Protein AF-A0A0F9QXQ8-F1 (afdb_monomer_lite)

Foldseek 3Di:
DDDDDDDPVLVVVLCVVLVQAAPPPGHHDPDWDKAFCAHPVGPTDPDSVRIHIHDPVVVVVVVVVVVVVVVVVVVVVVVVVVVVDDPDPPDDDDPDDPPQWDADPVGDIDGDD

pLDDT: mean 91.17, std 6.6, range [60.62, 97.94]

InterPro domains:
  IPR002711 HNH endonuclease [PF01844] (22-65)
  IPR003615 HNH nuclease [SM00507] (9-60)
  IPR003615 HNH nuclease [cd00085] (9-63)

Secondary structure (DSSP, 8-state):
----PPPHHHHHHHHHHTTTB-TTT-PBPSSEEEEESS-TTTT--SSGGGEEEEEHHHHHHHHHHHHHHHHHHHHHHHHHHHHHSPPPPPP-------TTEEE-TTS-EEE--

Sequence (113 aa):
MTRRYLTPKRKAELWQQQSGGCAHCRAPLVLAHADHKNPLWCTGTNDADNWQLLCIPCHGAKTKREAAARAKAKRLERRRWEALKKPKGRKMQSRGFDTRLRKRMDGRVEVRG

Organism: NCBI:txid412755

Structure (mmCIF, N/CA/C/O backbone):
data_AF-A0A0F9QXQ8-F1
#
_entry.id   AF-A0A0F9QXQ8-F1
#
loop_
_atom_site.group_PDB
_atom_site.id
_atom_site.type_symbol
_atom_site.label_atom_id
_atom_site.label_alt_id
_atom_site.label_comp_id
_atom_site.label_asym_id
_atom_site.label_entity_id
_atom_site.label_seq_id
_atom_site.pdbx_PDB_ins_code
_atom_site.Cartn_x
_atom_site.Cartn_y
_atom_site.Cartn_z
_atom_site.occupancy
_atom_site.B_iso_or_equiv
_atom_site.auth_seq_id
_atom_site.auth_comp_id
_atom_site.auth_asym_id
_atom_site.auth_atom_id
_atom_site.pdbx_PDB_model_num
ATOM 1 N N . MET A 1 1 ? 8.174 8.154 -0.087 1.00 60.62 1 MET A N 1
ATOM 2 C CA . MET A 1 1 ? 7.549 8.153 1.256 1.00 60.62 1 MET A CA 1
ATOM 3 C C . MET A 1 1 ? 7.668 6.781 1.904 1.00 60.62 1 MET A C 1
ATOM 5 O O . MET A 1 1 ? 7.352 5.790 1.256 1.00 60.62 1 MET A O 1
ATOM 9 N N . THR A 1 2 ? 8.077 6.720 3.172 1.00 79.12 2 THR A N 1
ATOM 10 C CA . THR A 1 2 ? 7.994 5.511 4.008 1.00 79.12 2 THR A CA 1
ATOM 11 C C . THR A 1 2 ? 6.583 5.355 4.594 1.00 79.12 2 THR A C 1
ATOM 13 O O . THR A 1 2 ? 5.884 6.344 4.836 1.00 79.12 2 THR A O 1
ATOM 16 N N . ARG A 1 3 ? 6.127 4.109 4.789 1.00 79.81 3 ARG A N 1
ATOM 17 C CA . ARG A 1 3 ? 4.844 3.823 5.454 1.00 79.81 3 ARG A CA 1
ATOM 18 C C . ARG A 1 3 ? 4.966 4.169 6.938 1.00 79.81 3 ARG A C 1
ATOM 20 O O . ARG A 1 3 ? 5.911 3.720 7.578 1.00 79.81 3 ARG A O 1
ATOM 27 N N . ARG A 1 4 ? 4.012 4.931 7.479 1.00 86.69 4 ARG A N 1
ATOM 28 C CA . ARG A 1 4 ? 3.903 5.186 8.924 1.00 86.69 4 ARG A CA 1
ATOM 29 C C . ARG A 1 4 ? 2.771 4.359 9.521 1.00 86.69 4 ARG A C 1
ATOM 31 O O . ARG A 1 4 ? 1.779 4.099 8.844 1.00 86.69 4 ARG A O 1
ATOM 38 N N . TYR A 1 5 ? 2.938 3.936 10.769 1.00 86.25 5 TYR A N 1
ATOM 39 C CA . TYR A 1 5 ? 1.876 3.289 11.534 1.00 86.25 5 TYR A CA 1
ATOM 40 C C . TYR A 1 5 ? 1.041 4.337 12.263 1.00 86.25 5 TYR A C 1
ATOM 42 O O . TYR A 1 5 ? 1.547 5.391 12.649 1.00 86.25 5 TYR A O 1
ATOM 50 N N . LEU A 1 6 ? -0.242 4.036 12.445 1.00 88.38 6 LEU A N 1
ATOM 51 C CA . LEU A 1 6 ? -1.130 4.876 13.231 1.00 88.38 6 LEU A CA 1
ATOM 52 C C . LEU A 1 6 ? -0.840 4.718 14.720 1.00 88.38 6 LEU A C 1
ATOM 54 O O . LEU A 1 6 ? -0.683 3.598 15.205 1.00 88.38 6 LEU A O 1
ATOM 58 N N . THR A 1 7 ? -0.845 5.829 15.453 1.00 91.38 7 THR A N 1
ATOM 59 C CA . THR A 1 7 ? -0.838 5.776 16.916 1.00 91.38 7 THR A CA 1
ATOM 60 C C . THR A 1 7 ? -2.179 5.233 17.430 1.00 91.38 7 THR A C 1
ATOM 62 O O . THR A 1 7 ? -3.212 5.428 16.777 1.00 91.38 7 THR A O 1
ATOM 65 N N . PRO A 1 8 ? -2.212 4.589 18.613 1.00 91.56 8 PRO A N 1
ATOM 66 C CA . PRO A 1 8 ? -3.461 4.117 19.214 1.00 91.56 8 PRO A CA 1
ATOM 67 C C . PRO A 1 8 ? -4.507 5.228 19.374 1.00 91.56 8 PRO A C 1
ATOM 69 O O . PRO A 1 8 ? -5.670 5.028 19.027 1.00 91.56 8 PRO A O 1
ATOM 72 N N . LYS A 1 9 ? -4.076 6.429 19.792 1.00 93.88 9 LYS A N 1
ATOM 73 C CA . LYS A 1 9 ? -4.934 7.619 19.906 1.00 93.88 9 LYS A CA 1
ATOM 74 C C . LYS A 1 9 ? -5.619 7.945 18.579 1.00 93.88 9 LYS A C 1
ATOM 76 O O . LYS A 1 9 ? -6.840 8.053 18.523 1.00 93.88 9 LYS A O 1
ATOM 81 N N . ARG A 1 10 ? -4.850 8.022 17.490 1.00 92.00 10 ARG A N 1
ATOM 82 C CA . ARG A 1 10 ? -5.405 8.350 16.173 1.00 92.00 10 ARG A CA 1
ATOM 83 C C . AR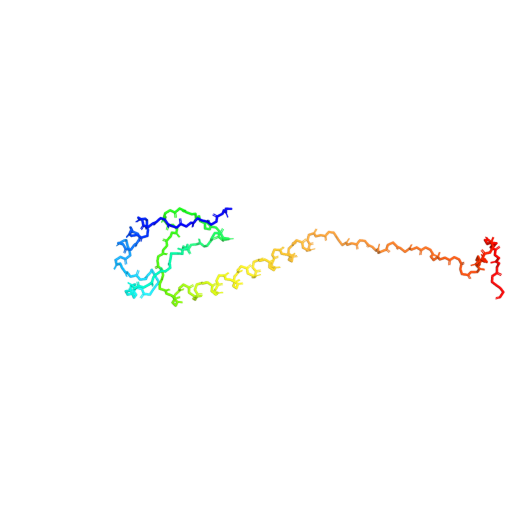G A 1 10 ? -6.336 7.254 15.649 1.00 92.00 10 ARG A C 1
ATOM 85 O O . ARG A 1 10 ? -7.319 7.550 14.976 1.00 92.00 10 ARG A O 1
ATOM 92 N N . LYS A 1 11 ? -6.056 5.989 15.977 1.00 93.00 11 LYS A N 1
ATOM 93 C CA . LYS A 1 11 ? -6.951 4.869 15.653 1.00 93.00 11 LYS A CA 1
ATOM 94 C C . LYS A 1 11 ? -8.300 5.005 16.369 1.00 93.00 11 LYS A C 1
ATOM 96 O O . LYS A 1 11 ? -9.325 4.766 15.739 1.00 93.00 11 LYS A O 1
ATOM 101 N N . ALA A 1 12 ? -8.303 5.424 17.635 1.00 93.31 12 ALA A N 1
ATOM 102 C CA . ALA A 1 12 ? -9.526 5.682 18.395 1.00 93.31 12 ALA A CA 1
ATOM 103 C C . ALA A 1 12 ? -10.316 6.886 17.846 1.00 93.31 12 ALA A C 1
ATOM 105 O O . ALA A 1 12 ? -11.533 6.804 17.706 1.00 93.31 12 ALA A O 1
ATOM 106 N N . GLU A 1 13 ? -9.636 7.967 17.452 1.00 94.94 13 GLU A N 1
ATOM 107 C CA . GLU A 1 13 ? -10.277 9.120 16.796 1.00 94.94 13 GLU A CA 1
ATOM 108 C C . GLU A 1 13 ? -10.969 8.713 15.486 1.00 94.94 13 GLU A C 1
ATOM 110 O O . GLU A 1 13 ? -12.132 9.044 15.275 1.00 94.94 13 GLU A O 1
ATOM 115 N N . LEU A 1 14 ? -10.296 7.938 14.625 1.00 95.44 14 LEU A N 1
ATOM 116 C CA . LEU A 1 14 ? -10.906 7.418 13.392 1.00 95.44 14 LEU A CA 1
ATOM 117 C C . LEU A 1 14 ? -12.097 6.502 13.673 1.00 95.44 14 LEU A C 1
ATOM 119 O O . LEU A 1 14 ? -13.063 6.497 12.914 1.00 95.44 14 LEU A O 1
ATOM 123 N N . TRP A 1 15 ? -12.039 5.725 14.754 1.00 95.44 15 TRP A N 1
ATOM 124 C CA . TRP A 1 15 ? -13.155 4.885 15.171 1.00 95.44 15 TRP A CA 1
ATOM 125 C C . TRP A 1 15 ? -14.390 5.725 15.494 1.00 95.44 15 TRP A C 1
ATOM 127 O O . TRP A 1 15 ? -15.475 5.422 15.002 1.00 95.44 15 TRP A O 1
ATOM 137 N N . GLN A 1 16 ? -14.220 6.807 16.259 1.00 94.94 16 GLN A N 1
ATOM 138 C CA . GLN A 1 16 ? -15.304 7.741 16.574 1.00 94.94 16 GLN A CA 1
ATOM 139 C C . GLN A 1 16 ? -15.814 8.457 15.319 1.00 94.94 16 GLN A C 1
ATOM 141 O O . GLN A 1 16 ? -17.021 8.500 15.094 1.00 94.94 16 GLN A O 1
ATOM 146 N N . GLN A 1 17 ? -14.911 8.934 14.454 1.00 94.75 17 GLN A N 1
ATOM 147 C CA . GLN A 1 17 ? -15.266 9.585 13.185 1.00 94.75 17 GLN A CA 1
ATOM 148 C C . GLN A 1 17 ? -16.069 8.672 12.249 1.00 94.75 17 GLN A C 1
ATOM 150 O O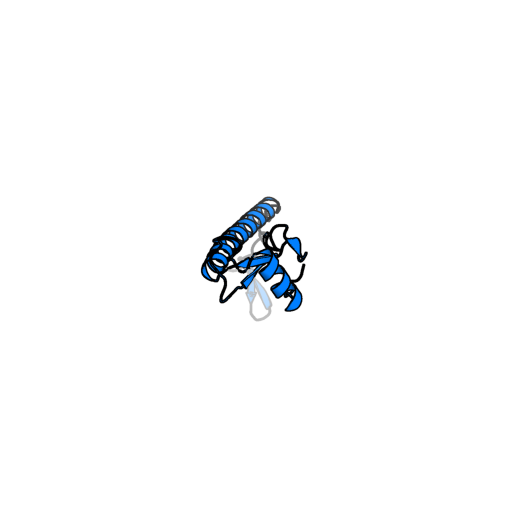 . GLN A 1 17 ? -16.891 9.147 11.472 1.00 94.75 17 GLN A O 1
ATOM 155 N N . GLN A 1 18 ? -15.840 7.359 12.312 1.00 96.25 18 GLN A N 1
ATOM 156 C CA . GLN A 1 18 ? -16.582 6.369 11.532 1.00 96.25 18 GLN A CA 1
ATOM 157 C C . GLN A 1 18 ? -17.773 5.761 12.284 1.00 96.25 18 GLN A C 1
ATOM 159 O O . GLN A 1 18 ? -18.366 4.800 11.790 1.00 96.25 18 GLN A O 1
ATOM 164 N N . SER A 1 19 ? -18.105 6.280 13.471 1.00 95.38 19 SER A N 1
ATOM 165 C CA . SER A 1 19 ? -19.168 5.757 14.341 1.00 95.38 19 SER A CA 1
ATOM 166 C C . SER A 1 19 ? -19.028 4.251 14.613 1.00 95.38 19 SER A C 1
ATOM 168 O O . SER A 1 19 ? -20.013 3.522 14.675 1.00 95.38 19 SER A O 1
ATOM 170 N N . GLY A 1 20 ? -17.788 3.759 14.705 1.00 94.19 20 GLY A N 1
ATOM 171 C CA . GLY A 1 20 ? -17.466 2.342 14.887 1.00 94.19 20 GLY A CA 1
ATOM 172 C C . GLY A 1 20 ? -17.752 1.434 13.687 1.00 94.19 20 GLY A C 1
ATOM 173 O O . GLY A 1 20 ? -17.621 0.218 13.805 1.00 94.19 20 GLY A O 1
ATOM 174 N N . GLY A 1 21 ? -18.117 1.988 12.529 1.00 96.75 21 GLY A N 1
ATOM 175 C CA . GLY A 1 21 ? -18.404 1.238 11.309 1.00 96.75 21 GLY A CA 1
ATOM 176 C C . GLY A 1 21 ? -17.233 1.190 10.325 1.00 96.75 21 GLY A C 1
ATOM 177 O O . GLY A 1 21 ? -16.359 2.057 10.299 1.00 96.75 21 GLY A O 1
ATOM 178 N N . CYS A 1 22 ? -17.225 0.179 9.458 1.00 97.62 22 CYS A N 1
ATOM 179 C CA . CYS A 1 22 ? -16.306 0.096 8.323 1.00 97.62 22 CYS A CA 1
ATOM 180 C C . CYS A 1 22 ? -16.539 1.261 7.349 1.00 97.62 22 CYS A C 1
ATOM 182 O O . CYS A 1 22 ? -17.677 1.522 6.963 1.00 97.62 22 CYS A O 1
ATOM 184 N N . ALA A 1 23 ? -15.474 1.905 6.864 1.00 97.19 23 ALA A N 1
ATOM 185 C CA . ALA A 1 23 ? -15.606 3.027 5.929 1.00 97.19 23 ALA A CA 1
ATOM 186 C C . ALA A 1 23 ? -16.258 2.645 4.584 1.00 97.19 23 ALA A C 1
ATOM 188 O O . ALA A 1 23 ? -16.841 3.500 3.924 1.00 97.19 23 ALA A O 1
ATOM 189 N N . HIS A 1 24 ? -16.179 1.371 4.179 1.00 96.69 24 HIS A N 1
ATOM 190 C CA . HIS A 1 24 ? -16.733 0.889 2.909 1.00 96.69 24 HIS A CA 1
ATOM 191 C C . HIS A 1 24 ? -18.140 0.301 3.051 1.00 96.69 24 HIS A C 1
ATOM 193 O O . HIS A 1 24 ? -19.046 0.708 2.335 1.00 96.69 24 HIS A O 1
ATOM 199 N N . CYS A 1 25 ? -18.324 -0.676 3.944 1.00 96.69 25 CYS A N 1
ATOM 200 C CA . CYS A 1 25 ? -19.589 -1.411 4.062 1.00 96.69 25 CYS A CA 1
ATOM 201 C C . CYS A 1 25 ? -20.445 -1.000 5.263 1.00 96.69 25 CYS A C 1
ATOM 203 O O . CYS A 1 25 ? -21.515 -1.565 5.447 1.00 96.69 25 CYS A O 1
ATOM 205 N N . ARG A 1 26 ? -19.970 -0.071 6.107 1.00 96.62 26 ARG A N 1
ATOM 206 C CA . ARG A 1 26 ? -20.636 0.408 7.334 1.00 96.62 26 ARG A CA 1
ATOM 207 C C . ARG A 1 26 ? -20.919 -0.642 8.413 1.00 96.62 26 ARG A C 1
ATOM 209 O O . ARG A 1 26 ? -21.349 -0.263 9.494 1.00 96.62 26 ARG A O 1
ATOM 216 N N . ALA A 1 27 ? -20.597 -1.916 8.179 1.00 95.00 27 ALA A N 1
ATOM 217 C CA . ALA A 1 27 ? -20.701 -2.964 9.188 1.00 95.00 27 ALA A CA 1
ATOM 218 C C . ALA A 1 27 ? -19.908 -2.595 10.458 1.00 95.00 27 ALA A C 1
ATOM 220 O O . ALA A 1 27 ? -18.812 -2.027 10.330 1.00 95.00 27 ALA A O 1
ATOM 221 N N . PRO A 1 28 ? -20.427 -2.925 11.654 1.00 95.88 28 PRO A N 1
ATOM 222 C CA . PRO A 1 28 ? -19.749 -2.641 12.909 1.00 95.88 28 PRO A CA 1
ATOM 223 C C . PRO A 1 28 ? -18.385 -3.329 12.938 1.00 95.88 28 PRO A C 1
ATOM 225 O O . PRO A 1 28 ? -18.227 -4.490 12.551 1.00 95.88 28 PRO A O 1
ATOM 228 N N . LEU A 1 29 ? -17.376 -2.584 13.367 1.00 94.38 29 LEU A N 1
ATOM 229 C CA . LEU A 1 29 ? -16.019 -3.080 13.479 1.00 94.38 29 LEU A CA 1
ATOM 230 C C . LEU A 1 29 ? -15.855 -3.772 14.834 1.00 94.38 29 LEU A C 1
ATOM 232 O O . LEU A 1 29 ? -16.100 -3.182 15.878 1.00 94.38 29 LEU A O 1
ATOM 236 N N . VAL A 1 30 ? -15.398 -5.021 14.810 1.00 89.38 30 VAL A N 1
ATOM 237 C CA . VAL A 1 30 ? -14.843 -5.710 15.992 1.00 89.38 30 VAL A CA 1
ATOM 238 C C . VAL A 1 30 ? -13.323 -5.742 15.865 1.00 89.38 30 VAL A C 1
ATOM 240 O O . VAL A 1 30 ? -12.588 -5.325 16.753 1.00 89.38 30 VAL A O 1
ATOM 243 N N . LEU A 1 31 ? -12.851 -6.148 14.685 1.00 89.94 31 LEU A N 1
ATOM 244 C CA . LEU A 1 31 ? -11.459 -6.070 14.266 1.00 89.94 31 LEU A CA 1
ATOM 245 C C . LEU A 1 31 ? -11.362 -5.195 13.019 1.00 89.94 31 LEU A C 1
ATOM 247 O O . LEU A 1 31 ? -12.085 -5.395 12.040 1.00 89.94 31 LEU A O 1
ATOM 251 N N . ALA A 1 32 ? -10.452 -4.222 13.061 1.00 93.31 32 ALA A N 1
ATOM 252 C CA . ALA A 1 32 ? -10.277 -3.249 11.994 1.00 93.31 32 ALA A CA 1
ATOM 253 C C . ALA A 1 32 ? -8.807 -3.034 11.640 1.00 93.31 32 ALA A C 1
ATOM 255 O O . ALA A 1 32 ? -7.947 -2.873 12.520 1.00 93.31 32 ALA A O 1
ATOM 256 N N . HIS A 1 33 ? -8.548 -2.947 10.338 1.00 94.69 33 HIS A N 1
ATOM 257 C CA .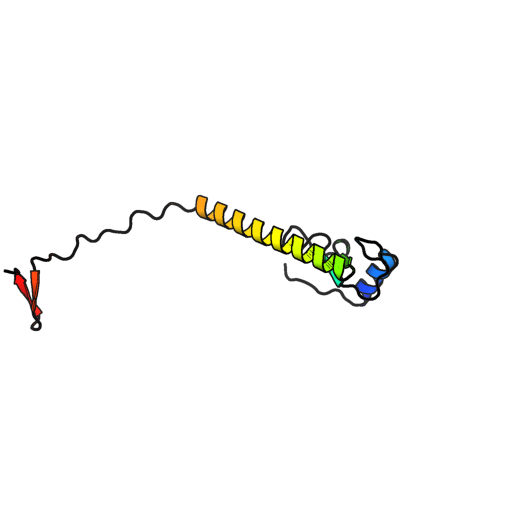 HIS A 1 33 ? -7.271 -2.518 9.789 1.00 94.69 33 HIS A CA 1
ATOM 258 C C . HIS A 1 33 ? -7.330 -1.038 9.427 1.00 94.69 33 HIS A C 1
ATOM 260 O O . HIS A 1 33 ? -8.273 -0.587 8.776 1.00 94.69 33 HIS A O 1
ATOM 266 N N . ALA A 1 34 ? -6.306 -0.299 9.848 1.00 95.06 34 ALA A N 1
ATOM 267 C CA . ALA A 1 34 ? -6.082 1.061 9.390 1.00 95.06 34 ALA A CA 1
ATOM 268 C C . ALA A 1 34 ? -5.389 1.017 8.028 1.00 95.06 34 ALA A C 1
ATOM 270 O O . ALA A 1 34 ? -4.322 0.414 7.880 1.00 95.06 34 ALA A O 1
ATOM 271 N N . ASP A 1 35 ? -6.003 1.658 7.047 1.00 95.00 35 ASP A N 1
ATOM 272 C CA . ASP A 1 35 ? -5.545 1.664 5.667 1.00 95.00 35 ASP A CA 1
ATOM 273 C C . ASP A 1 35 ? -5.688 3.063 5.071 1.00 95.00 35 ASP A C 1
ATOM 275 O O . ASP A 1 35 ? -6.486 3.879 5.539 1.00 95.00 35 ASP A O 1
ATOM 279 N N . HIS A 1 36 ? -4.906 3.351 4.039 1.00 95.50 36 HIS A N 1
ATOM 280 C CA . HIS A 1 36 ? -4.974 4.625 3.341 1.00 95.50 36 HIS A CA 1
ATOM 281 C C . HIS A 1 36 ? -6.170 4.636 2.380 1.00 95.50 36 HIS A C 1
ATOM 283 O O . HIS A 1 36 ? -6.368 3.665 1.654 1.00 95.50 36 HIS A O 1
ATOM 289 N N . LYS A 1 37 ? -6.967 5.709 2.320 1.00 95.44 37 LYS A N 1
ATOM 290 C CA . LYS A 1 37 ? -8.044 5.888 1.326 1.00 95.44 37 LYS A CA 1
ATOM 291 C C . LYS A 1 37 ? -7.466 5.846 -0.081 1.00 95.44 37 LYS A C 1
ATOM 293 O O . LYS A 1 37 ? -7.906 5.057 -0.914 1.00 95.44 37 LYS A O 1
ATOM 298 N N . ASN A 1 38 ? -6.423 6.638 -0.289 1.00 94.69 38 ASN A N 1
ATOM 299 C CA . ASN A 1 38 ? -5.599 6.631 -1.478 1.00 94.69 38 ASN A CA 1
ATOM 300 C C . ASN A 1 38 ? -4.226 6.040 -1.129 1.00 94.69 38 ASN A C 1
ATOM 302 O O . ASN A 1 38 ? -3.563 6.553 -0.223 1.00 94.69 38 ASN A O 1
ATOM 306 N N . PRO A 1 39 ? -3.774 4.951 -1.765 1.00 94.06 39 PRO A N 1
ATOM 307 C CA . PRO A 1 39 ? -2.569 4.272 -1.315 1.00 94.06 39 PRO A CA 1
ATOM 308 C C . PRO A 1 39 ? -1.298 5.071 -1.645 1.00 94.06 39 PRO A C 1
ATOM 310 O O . PRO A 1 39 ? -1.207 5.727 -2.678 1.00 94.06 39 PRO A O 1
ATOM 313 N N . LEU A 1 40 ? -0.265 4.957 -0.802 1.00 93.44 40 LEU A N 1
ATOM 314 C CA . LEU A 1 40 ? 0.984 5.743 -0.910 1.00 93.44 40 LEU A CA 1
ATOM 315 C C . LEU A 1 40 ? 1.712 5.626 -2.262 1.00 93.44 40 LEU A C 1
ATOM 317 O O . LEU A 1 40 ? 2.458 6.519 -2.647 1.00 93.44 40 LEU A O 1
ATOM 321 N N . TRP A 1 41 ? 1.530 4.517 -2.982 1.00 92.00 41 TRP A N 1
ATOM 322 C CA . TRP A 1 41 ? 2.132 4.314 -4.306 1.00 92.00 41 TRP A CA 1
ATOM 323 C C . TRP A 1 41 ? 1.371 5.032 -5.432 1.00 92.00 41 TRP A C 1
ATOM 325 O O . TRP A 1 41 ? 1.886 5.125 -6.541 1.00 92.00 41 TRP A O 1
ATOM 335 N N . CYS A 1 42 ? 0.150 5.500 -5.164 1.00 90.69 42 CYS A N 1
ATOM 336 C CA . CYS A 1 42 ? -0.751 6.130 -6.120 1.00 90.69 42 CYS A CA 1
ATOM 337 C C . CYS A 1 42 ? -1.293 7.428 -5.514 1.00 90.69 42 CYS A C 1
ATOM 339 O O . CYS A 1 42 ? -2.444 7.483 -5.117 1.00 90.69 42 CYS A O 1
ATOM 341 N N . THR A 1 43 ? -0.476 8.480 -5.421 1.00 91.44 43 THR A N 1
ATOM 342 C CA . THR A 1 43 ? -0.865 9.831 -4.935 1.00 91.44 43 THR A CA 1
ATOM 343 C C . THR A 1 43 ? -1.322 9.941 -3.467 1.00 91.44 43 THR A C 1
ATOM 345 O O . THR A 1 43 ? -1.682 11.025 -3.023 1.00 91.44 43 THR A O 1
ATOM 348 N N . GLY A 1 44 ? -1.283 8.859 -2.683 1.00 92.00 44 GLY A N 1
ATOM 349 C CA . GLY A 1 44 ? -1.628 8.883 -1.261 1.00 92.00 44 GLY A CA 1
ATOM 350 C C . GLY A 1 44 ? -0.586 9.545 -0.357 1.00 92.00 44 GLY A C 1
ATOM 351 O O . GLY A 1 44 ? 0.618 9.447 -0.602 1.00 92.00 44 GLY A O 1
ATOM 352 N N . THR A 1 45 ? -1.047 10.130 0.751 1.00 93.25 45 THR A N 1
ATOM 353 C CA . THR A 1 45 ? -0.209 10.724 1.808 1.00 93.25 45 THR A CA 1
ATOM 354 C C . THR A 1 45 ? -0.350 9.978 3.141 1.00 93.25 45 THR A C 1
ATOM 356 O O . THR A 1 45 ? -1.214 9.116 3.303 1.00 93.25 45 THR A O 1
ATOM 359 N N . ASN A 1 46 ? 0.515 10.284 4.113 1.00 91.94 46 ASN A N 1
ATOM 360 C CA . ASN A 1 46 ? 0.375 9.778 5.487 1.00 91.94 46 ASN A CA 1
ATOM 361 C C . ASN A 1 46 ? -0.490 10.702 6.366 1.00 91.94 46 ASN A C 1
ATOM 363 O O . ASN A 1 46 ? -0.535 10.498 7.582 1.00 91.94 46 ASN A O 1
ATOM 367 N N . ASP A 1 47 ? -1.147 11.698 5.769 1.00 91.62 47 ASP A N 1
ATOM 368 C CA . ASP A 1 47 ? -1.928 12.698 6.491 1.00 91.62 47 ASP A CA 1
ATOM 369 C C . ASP A 1 47 ? -3.161 12.073 7.130 1.00 91.62 47 ASP A C 1
ATOM 371 O O . ASP A 1 47 ? -3.703 11.071 6.656 1.00 91.62 47 ASP A O 1
ATOM 375 N N . ALA A 1 48 ? -3.611 12.696 8.215 1.00 88.12 48 ALA A N 1
ATOM 376 C CA . ALA A 1 48 ? -4.694 12.219 9.062 1.00 88.12 48 ALA A CA 1
ATOM 377 C C . ALA A 1 48 ? -5.996 11.927 8.289 1.00 88.12 48 ALA A C 1
ATOM 379 O O . ALA A 1 48 ? -6.720 11.000 8.664 1.00 88.12 48 ALA A O 1
ATOM 380 N N . ASP A 1 49 ? -6.249 12.666 7.207 1.00 91.31 49 ASP A N 1
ATOM 381 C CA . ASP A 1 49 ? -7.461 12.581 6.386 1.00 91.31 49 ASP A CA 1
ATOM 382 C C . ASP A 1 49 ? -7.432 11.437 5.375 1.00 91.31 49 ASP A C 1
ATOM 384 O O . ASP A 1 49 ? -8.485 10.968 4.923 1.00 91.31 49 ASP A O 1
ATOM 388 N N . ASN A 1 50 ? -6.234 10.951 5.040 1.00 95.12 50 ASN A N 1
ATOM 389 C CA . ASN A 1 50 ? -6.059 9.836 4.123 1.00 95.12 50 ASN A CA 1
ATOM 390 C C . ASN A 1 50 ? -6.175 8.480 4.828 1.00 95.12 50 ASN A C 1
ATOM 392 O O . ASN A 1 50 ? -6.022 7.456 4.180 1.00 95.12 50 ASN A O 1
ATOM 396 N N . TRP A 1 51 ? -6.451 8.426 6.128 1.00 95.75 51 TRP A N 1
ATOM 397 C CA . TRP A 1 51 ? -6.645 7.163 6.838 1.00 95.75 51 TRP A CA 1
ATOM 398 C C . TRP A 1 51 ? -8.122 6.780 6.943 1.00 95.75 51 TRP A C 1
ATOM 400 O O . TRP A 1 51 ? -9.007 7.632 7.001 1.00 95.75 51 TRP A O 1
ATOM 410 N N . GLN A 1 52 ? -8.381 5.476 6.970 1.00 96.31 52 GLN A N 1
ATOM 411 C CA . GLN A 1 52 ? -9.695 4.888 7.213 1.00 96.31 52 GLN A CA 1
ATOM 412 C C . GLN A 1 52 ? -9.565 3.531 7.912 1.00 96.31 52 GLN A C 1
ATOM 414 O O . GLN A 1 52 ? -8.564 2.829 7.751 1.00 96.31 52 GLN A O 1
ATOM 419 N N . LEU A 1 53 ? -10.591 3.146 8.668 1.00 97.25 53 LEU A N 1
ATOM 420 C CA . LEU A 1 53 ? -10.717 1.815 9.252 1.00 97.25 53 LEU A CA 1
ATOM 421 C C . LEU A 1 53 ? -11.612 0.937 8.383 1.00 97.25 53 LEU A C 1
ATOM 423 O O . LEU A 1 53 ? -12.756 1.289 8.077 1.00 97.25 53 LEU A O 1
ATOM 427 N N . LEU A 1 54 ? -11.088 -0.227 8.020 1.00 97.56 54 LEU A N 1
ATOM 428 C CA . LEU A 1 54 ? -11.780 -1.222 7.215 1.00 97.56 54 LEU A CA 1
ATOM 429 C C . LEU A 1 54 ? -11.911 -2.531 7.982 1.00 97.56 54 LEU A C 1
ATOM 431 O O . LEU A 1 54 ? -10.982 -2.961 8.671 1.00 97.56 54 LEU A O 1
ATOM 435 N N . CYS A 1 55 ? -13.051 -3.195 7.802 1.00 97.25 55 CYS A N 1
ATOM 436 C CA . CYS A 1 55 ? -13.180 -4.589 8.192 1.00 97.25 55 CYS A CA 1
ATOM 437 C C . CYS A 1 55 ? -12.268 -5.459 7.313 1.00 97.25 55 CYS A C 1
ATOM 439 O O . CYS A 1 55 ? -11.899 -5.089 6.192 1.00 97.25 55 CYS A O 1
ATOM 441 N N . ILE A 1 56 ? -11.922 -6.639 7.820 1.00 96.69 56 ILE A N 1
ATOM 442 C CA . ILE A 1 56 ? -11.019 -7.592 7.163 1.00 96.69 56 ILE A CA 1
ATOM 443 C C . ILE A 1 56 ? -11.409 -7.886 5.697 1.00 96.69 56 ILE A C 1
ATOM 445 O O . ILE A 1 56 ? -10.529 -7.762 4.838 1.00 96.69 56 ILE A O 1
ATOM 449 N N . PRO A 1 57 ? -12.677 -8.203 5.347 1.00 96.81 57 PRO A N 1
ATOM 450 C CA . PRO A 1 57 ? -13.025 -8.503 3.957 1.00 96.81 57 PRO A CA 1
ATOM 451 C C . PRO A 1 57 ? -12.881 -7.283 3.037 1.00 96.81 57 PRO A C 1
ATOM 453 O O . PRO A 1 57 ? -12.324 -7.405 1.944 1.00 96.81 57 PRO A O 1
ATOM 456 N N . CYS A 1 58 ? -13.296 -6.088 3.478 1.00 97.94 58 CYS A N 1
ATOM 457 C CA . CYS A 1 58 ? -13.134 -4.862 2.689 1.00 97.94 58 CYS A CA 1
ATOM 458 C C . CYS A 1 58 ? -11.657 -4.499 2.493 1.00 97.94 58 CYS A C 1
ATOM 460 O O . CYS A 1 58 ? -11.255 -4.144 1.384 1.00 97.94 58 CYS A O 1
ATOM 462 N N . HIS A 1 59 ? -10.840 -4.636 3.540 1.00 97.44 59 HIS A N 1
ATOM 463 C CA . HIS A 1 59 ? -9.397 -4.431 3.454 1.00 97.44 59 HIS A CA 1
ATOM 464 C C . HIS A 1 59 ? -8.743 -5.420 2.476 1.00 97.44 59 HIS A C 1
ATOM 466 O O . HIS A 1 59 ? -7.931 -5.023 1.639 1.00 97.44 59 HIS A O 1
ATOM 472 N N . GLY A 1 60 ? -9.113 -6.704 2.535 1.00 97.19 60 GLY A N 1
ATOM 473 C CA . GLY A 1 60 ? -8.606 -7.734 1.625 1.00 97.19 60 GLY A CA 1
ATOM 474 C C . GLY A 1 60 ? -8.972 -7.461 0.164 1.00 97.19 60 GLY A C 1
ATOM 475 O O . GLY A 1 60 ? -8.103 -7.484 -0.712 1.00 97.19 60 GLY A O 1
ATOM 476 N N . ALA A 1 61 ? -10.236 -7.116 -0.101 1.00 97.81 61 ALA A N 1
ATOM 477 C CA . ALA A 1 61 ? -10.706 -6.742 -1.434 1.00 97.81 61 ALA A CA 1
ATOM 478 C C . ALA A 1 61 ? -9.962 -5.512 -1.986 1.00 97.81 61 ALA A C 1
ATOM 480 O O . ALA A 1 61 ? -9.485 -5.532 -3.126 1.00 97.81 61 ALA A O 1
ATOM 481 N N . LYS A 1 62 ? -9.794 -4.467 -1.162 1.00 96.44 62 LYS A N 1
ATOM 482 C CA . LYS A 1 62 ? -9.008 -3.275 -1.510 1.00 96.44 62 LYS A CA 1
ATOM 483 C C . LYS A 1 62 ? -7.556 -3.635 -1.822 1.00 96.44 62 LYS A C 1
ATOM 485 O O . LYS A 1 62 ? -7.068 -3.280 -2.894 1.00 96.44 62 LYS A O 1
ATOM 490 N N . THR A 1 63 ? -6.909 -4.413 -0.955 1.00 96.62 63 THR A N 1
ATOM 491 C CA . THR A 1 63 ? -5.522 -4.869 -1.134 1.00 96.62 63 THR A CA 1
ATOM 492 C C . THR A 1 63 ? -5.339 -5.610 -2.460 1.00 96.62 63 THR A C 1
ATOM 494 O O . THR A 1 63 ? -4.425 -5.294 -3.222 1.00 96.62 63 THR A O 1
ATOM 497 N N . LYS A 1 64 ? -6.233 -6.555 -2.788 1.00 97.81 64 LYS A N 1
ATOM 498 C CA . LYS A 1 64 ? -6.180 -7.320 -4.046 1.00 97.81 64 LYS A CA 1
ATOM 499 C C . LYS A 1 64 ? -6.314 -6.409 -5.268 1.00 97.81 64 LYS A C 1
ATOM 501 O O . LYS A 1 64 ? -5.522 -6.514 -6.208 1.00 97.81 64 LYS A O 1
ATOM 506 N N . ARG A 1 65 ? -7.284 -5.489 -5.244 1.00 97.19 65 ARG A N 1
ATOM 507 C CA . ARG A 1 65 ? -7.517 -4.520 -6.327 1.00 97.19 65 ARG A CA 1
ATOM 508 C C . ARG A 1 65 ? -6.302 -3.617 -6.541 1.00 97.19 65 ARG A C 1
ATOM 510 O O . ARG A 1 65 ? -5.853 -3.435 -7.672 1.00 97.19 65 ARG A O 1
ATOM 517 N N . GLU A 1 66 ? -5.742 -3.081 -5.463 1.00 96.75 66 GLU A N 1
ATOM 518 C CA . GLU A 1 66 ? -4.578 -2.197 -5.525 1.00 96.75 66 GLU A CA 1
ATOM 519 C C . GLU A 1 66 ? -3.306 -2.917 -5.965 1.00 96.75 66 GLU A C 1
ATOM 521 O O . GLU A 1 66 ? -2.524 -2.352 -6.727 1.00 96.75 66 GLU A O 1
ATOM 526 N N . ALA A 1 67 ? -3.094 -4.164 -5.538 1.00 97.00 67 ALA A N 1
ATOM 527 C CA . ALA A 1 67 ? -1.963 -4.968 -5.987 1.00 97.00 67 ALA A CA 1
ATOM 528 C C . ALA A 1 67 ? -2.004 -5.189 -7.508 1.00 97.00 67 ALA A C 1
ATOM 530 O O . ALA A 1 67 ? -0.994 -4.992 -8.191 1.00 97.00 67 ALA A O 1
ATOM 531 N N . ALA A 1 68 ? -3.181 -5.515 -8.054 1.00 97.62 68 ALA A N 1
ATOM 532 C CA . ALA A 1 68 ? -3.377 -5.665 -9.494 1.00 97.62 68 ALA A CA 1
ATOM 533 C C . ALA A 1 68 ? -3.119 -4.350 -10.253 1.00 97.62 68 ALA A C 1
ATOM 535 O O . ALA A 1 68 ? -2.403 -4.342 -11.261 1.00 97.62 68 ALA A O 1
ATOM 536 N N . ALA A 1 69 ? -3.639 -3.229 -9.742 1.00 97.06 69 ALA A N 1
ATOM 537 C CA . ALA A 1 69 ? -3.425 -1.904 -10.321 1.00 97.06 69 ALA A CA 1
ATOM 538 C C . ALA A 1 69 ? -1.941 -1.498 -10.299 1.00 97.06 69 ALA A C 1
ATOM 540 O O . ALA A 1 69 ? -1.393 -1.093 -11.327 1.00 97.06 69 ALA A O 1
ATOM 541 N N . ARG A 1 70 ? -1.253 -1.700 -9.169 1.00 96.69 70 ARG A N 1
ATOM 542 C CA . ARG A 1 70 ? 0.182 -1.420 -9.013 1.00 96.69 70 ARG A CA 1
ATOM 543 C C . ARG A 1 70 ? 1.026 -2.254 -9.972 1.00 96.69 70 ARG A C 1
ATOM 545 O O . ARG A 1 70 ? 1.951 -1.736 -10.593 1.00 96.69 70 ARG A O 1
ATOM 552 N N . ALA A 1 71 ? 0.704 -3.538 -10.127 1.00 97.12 71 ALA A N 1
ATOM 553 C CA . ALA A 1 71 ? 1.391 -4.411 -11.073 1.00 97.12 71 ALA A CA 1
ATOM 554 C C . ALA A 1 71 ? 1.203 -3.936 -12.524 1.00 97.12 71 ALA A C 1
ATOM 556 O O . ALA A 1 71 ? 2.161 -3.927 -13.297 1.00 97.12 71 ALA A O 1
ATOM 557 N N . LYS A 1 72 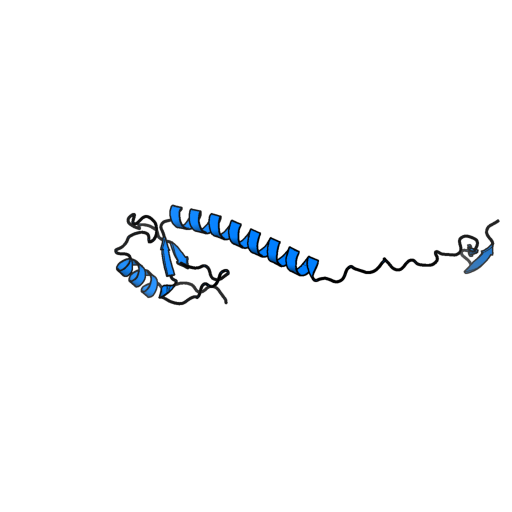? -0.008 -3.498 -12.894 1.00 97.25 72 LYS A N 1
ATOM 558 C CA . LYS A 1 72 ? -0.276 -2.919 -14.219 1.00 97.25 72 LYS A CA 1
ATOM 559 C C . LYS A 1 72 ? 0.517 -1.630 -14.442 1.00 97.25 72 LYS A C 1
ATOM 561 O O . LYS A 1 72 ? 1.160 -1.518 -15.483 1.00 97.25 72 LYS A O 1
ATOM 566 N N . ALA A 1 73 ? 0.522 -0.711 -13.476 1.00 95.94 73 ALA A N 1
ATOM 567 C CA . ALA A 1 73 ? 1.274 0.542 -13.559 1.00 95.94 73 ALA A CA 1
ATOM 568 C C . ALA A 1 73 ? 2.769 0.287 -13.813 1.00 95.94 73 ALA A C 1
ATOM 570 O O . ALA A 1 73 ? 3.315 0.791 -14.792 1.00 95.94 73 ALA A O 1
ATOM 571 N N . LYS A 1 74 ? 3.389 -0.612 -13.034 1.00 96.25 74 LYS A N 1
ATOM 572 C CA . LYS A 1 74 ? 4.794 -1.016 -13.226 1.00 96.25 74 LYS A CA 1
ATOM 573 C C . LYS A 1 74 ? 5.068 -1.606 -14.614 1.00 96.25 74 LYS A C 1
ATOM 575 O O . LYS A 1 74 ? 6.102 -1.325 -15.214 1.00 96.25 74 LYS A O 1
ATOM 580 N N . ARG A 1 75 ? 4.157 -2.429 -15.152 1.00 96.69 75 ARG A N 1
ATOM 581 C CA . ARG A 1 75 ? 4.306 -2.995 -16.508 1.00 96.69 75 ARG A CA 1
ATOM 582 C C . ARG A 1 75 ? 4.269 -1.916 -17.590 1.00 96.69 75 ARG A C 1
ATOM 584 O O . ARG A 1 75 ? 5.048 -1.993 -18.537 1.00 96.69 75 ARG A O 1
ATOM 591 N N . LEU A 1 76 ? 3.364 -0.946 -17.463 1.00 96.06 76 LEU A N 1
ATOM 592 C CA . LEU A 1 76 ? 3.241 0.162 -18.413 1.00 96.06 76 LEU A CA 1
ATOM 593 C C . LEU A 1 76 ? 4.452 1.094 -18.345 1.00 96.06 76 LEU A C 1
ATOM 595 O O . LEU A 1 76 ? 4.999 1.446 -19.385 1.00 96.06 76 LEU A O 1
ATOM 599 N N . GLU A 1 77 ? 4.907 1.428 -17.138 1.00 94.56 77 GLU A N 1
ATOM 600 C CA . GLU A 1 77 ? 6.121 2.214 -16.912 1.00 94.56 77 GLU A CA 1
ATOM 601 C C . GLU A 1 77 ? 7.345 1.541 -17.544 1.00 94.56 77 GLU A C 1
ATOM 603 O O . GLU A 1 77 ? 8.067 2.173 -18.316 1.00 94.56 77 GLU A O 1
ATOM 608 N N . ARG A 1 78 ? 7.522 0.231 -17.317 1.00 94.56 78 ARG A N 1
ATOM 609 C CA . ARG A 1 78 ? 8.593 -0.549 -17.950 1.00 94.56 78 ARG A CA 1
ATOM 610 C C . ARG A 1 78 ? 8.517 -0.482 -19.474 1.00 94.56 78 ARG A C 1
ATOM 612 O O . ARG A 1 78 ? 9.523 -0.182 -20.106 1.00 94.56 78 ARG A O 1
ATOM 619 N N . ARG A 1 79 ? 7.336 -0.720 -20.058 1.00 94.12 79 ARG A N 1
ATOM 620 C CA . ARG A 1 79 ? 7.137 -0.665 -21.517 1.00 94.12 79 ARG A CA 1
ATOM 621 C C . ARG A 1 79 ? 7.470 0.720 -22.074 1.00 94.12 79 ARG A C 1
ATOM 623 O O . ARG A 1 79 ? 8.121 0.816 -23.108 1.00 94.12 79 ARG A O 1
ATOM 630 N N . ARG A 1 80 ? 7.043 1.786 -21.391 1.00 93.81 80 ARG A N 1
ATOM 631 C CA . ARG A 1 80 ? 7.353 3.168 -21.779 1.00 93.81 80 ARG A CA 1
ATOM 632 C C . ARG A 1 80 ? 8.860 3.407 -21.765 1.00 93.81 80 ARG A C 1
ATOM 634 O O . ARG A 1 80 ? 9.396 3.932 -22.732 1.00 93.81 80 ARG A O 1
ATOM 641 N N . TRP A 1 81 ? 9.544 2.992 -20.702 1.00 92.75 81 TRP A N 1
ATOM 642 C CA . TRP A 1 81 ? 10.996 3.122 -20.601 1.00 92.75 81 TRP A CA 1
ATOM 643 C C . TRP A 1 81 ? 11.734 2.305 -21.669 1.00 92.75 81 TRP A C 1
ATOM 645 O O . TRP A 1 81 ? 12.695 2.787 -22.257 1.00 92.75 81 TRP A O 1
ATOM 655 N N . GLU A 1 82 ? 11.277 1.086 -21.960 1.00 90.38 82 GLU A N 1
ATOM 656 C CA . GLU A 1 82 ? 11.817 0.245 -23.034 1.00 90.38 82 GLU A CA 1
ATOM 657 C C . GLU A 1 82 ? 11.641 0.881 -24.414 1.00 90.38 82 GLU A C 1
ATOM 659 O O . GLU A 1 82 ? 12.585 0.864 -25.196 1.00 90.38 82 GLU A O 1
ATOM 664 N N . ALA A 1 83 ? 10.487 1.492 -24.690 1.00 88.31 83 ALA A N 1
ATOM 665 C CA . ALA A 1 83 ? 10.240 2.204 -25.944 1.00 88.31 83 ALA A CA 1
ATOM 666 C C . ALA A 1 83 ? 11.127 3.453 -26.109 1.00 88.31 83 ALA A C 1
ATOM 668 O O . ALA A 1 83 ? 11.482 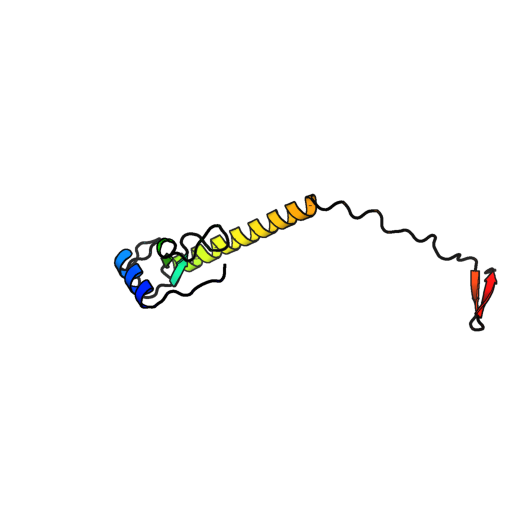3.810 -27.227 1.00 88.31 83 ALA A O 1
ATOM 669 N N . LEU A 1 84 ? 11.504 4.104 -25.002 1.00 89.25 84 LEU A N 1
ATOM 670 C CA . LEU A 1 84 ? 12.420 5.250 -25.006 1.00 89.25 84 LEU A CA 1
ATOM 671 C C . LEU A 1 84 ? 13.896 4.845 -25.142 1.00 89.25 84 LEU A C 1
ATOM 673 O O . LEU A 1 84 ? 14.732 5.682 -25.490 1.00 89.25 84 LEU A O 1
ATOM 677 N N . LYS A 1 85 ? 14.254 3.586 -24.859 1.00 85.75 85 LYS A N 1
ATOM 678 C CA . LYS A 1 85 ? 15.634 3.124 -25.034 1.00 85.75 85 LYS A CA 1
ATOM 679 C C . LYS A 1 85 ? 15.968 3.100 -26.518 1.00 85.75 85 LYS A C 1
ATOM 681 O O . LYS A 1 85 ? 15.303 2.428 -27.303 1.00 85.75 85 LYS A O 1
ATOM 686 N N . LYS A 1 86 ? 17.071 3.760 -26.885 1.00 76.88 86 LYS A N 1
ATOM 687 C CA . LYS A 1 86 ? 17.664 3.586 -28.213 1.00 76.88 86 LYS A CA 1
ATOM 688 C C . LYS A 1 86 ? 17.898 2.087 -28.451 1.00 76.88 86 LYS A C 1
ATOM 690 O O . LYS A 1 86 ? 18.391 1.411 -27.537 1.00 76.88 86 LYS A O 1
ATOM 695 N N . PRO A 1 87 ? 17.557 1.557 -29.638 1.00 75.81 87 PRO A N 1
ATOM 696 C CA . PRO A 1 87 ? 17.837 0.167 -29.953 1.00 75.81 87 PRO A CA 1
ATOM 697 C C . PRO A 1 87 ? 19.329 -0.084 -29.743 1.00 75.81 87 PRO A C 1
ATOM 699 O O . PRO A 1 87 ? 20.171 0.716 -30.157 1.00 75.81 87 PRO A O 1
ATOM 702 N N . LYS A 1 88 ? 19.661 -1.184 -29.058 1.00 76.06 88 LYS A N 1
ATOM 703 C CA . LYS A 1 88 ? 21.056 -1.615 -28.968 1.00 76.06 88 LYS A CA 1
ATOM 704 C C . LYS A 1 88 ? 21.522 -1.828 -30.406 1.00 76.06 88 LYS A C 1
ATOM 706 O O . LYS A 1 88 ? 20.907 -2.613 -31.127 1.00 76.06 88 LYS A O 1
ATOM 711 N N . GLY A 1 89 ? 22.548 -1.085 -30.823 1.00 77.56 89 GLY A N 1
ATOM 712 C CA . GLY A 1 89 ? 23.145 -1.245 -32.146 1.00 77.56 89 GLY A CA 1
ATOM 713 C C . GLY A 1 89 ? 23.523 -2.705 -32.404 1.00 77.56 89 GLY A C 1
ATOM 714 O O . GLY A 1 89 ? 23.567 -3.525 -31.480 1.00 77.56 89 GLY A O 1
ATOM 715 N N . ARG A 1 90 ? 23.786 -3.048 -33.670 1.00 83.44 90 ARG A N 1
ATOM 716 C CA . ARG A 1 90 ? 24.225 -4.402 -34.033 1.00 83.44 90 ARG A CA 1
ATOM 717 C C . ARG A 1 90 ? 25.35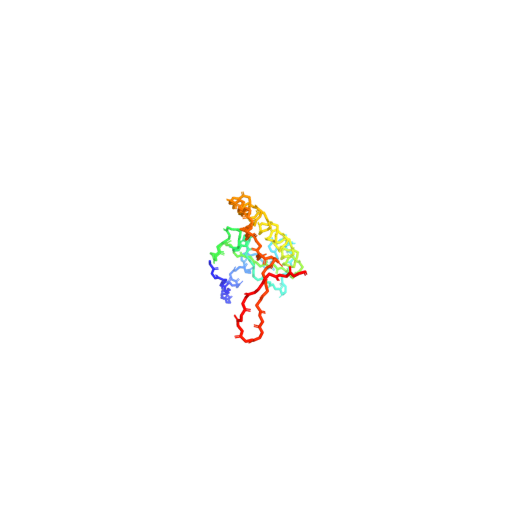9 -4.845 -33.106 1.00 83.44 90 ARG A C 1
ATOM 719 O O . ARG A 1 90 ? 26.280 -4.071 -32.844 1.00 83.44 90 ARG A O 1
ATOM 726 N N . LYS A 1 91 ? 25.289 -6.089 -32.615 1.00 84.50 91 LYS A N 1
ATOM 727 C CA . LYS A 1 91 ? 26.406 -6.692 -31.876 1.00 84.50 91 LYS A CA 1
ATOM 728 C C . LYS A 1 91 ? 27.662 -6.532 -32.731 1.00 84.50 91 LYS A C 1
ATOM 730 O O . LYS A 1 91 ? 27.613 -6.877 -33.914 1.00 84.50 91 LYS A O 1
ATOM 735 N N . MET A 1 92 ? 28.735 -6.001 -32.145 1.00 82.50 92 MET A N 1
ATOM 736 C CA . MET A 1 92 ? 30.027 -5.871 -32.816 1.00 82.50 92 MET A CA 1
ATOM 737 C C . MET A 1 92 ? 30.398 -7.234 -33.400 1.00 82.50 92 MET A C 1
ATOM 739 O O . MET A 1 92 ? 30.530 -8.211 -32.664 1.00 82.50 92 MET A O 1
ATOM 743 N N . GLN A 1 93 ? 30.478 -7.309 -34.724 1.00 84.75 93 GLN A N 1
ATOM 744 C CA . GLN A 1 93 ? 30.939 -8.509 -35.402 1.00 84.75 93 GLN A CA 1
ATOM 745 C C . GLN A 1 93 ? 32.464 -8.441 -35.396 1.00 84.75 93 GLN A C 1
ATOM 747 O O . GLN A 1 93 ? 33.035 -7.504 -35.957 1.00 84.75 93 GLN A O 1
ATOM 752 N N . SER A 1 94 ? 33.128 -9.386 -34.731 1.00 83.81 94 SER A N 1
ATOM 753 C CA . SER A 1 94 ? 34.559 -9.568 -34.962 1.00 83.81 94 SER A CA 1
ATOM 754 C C . SER A 1 94 ? 34.751 -10.075 -36.394 1.00 83.81 94 SER A C 1
ATOM 756 O O . SER A 1 94 ? 33.864 -10.712 -36.961 1.00 83.81 94 SER A O 1
ATOM 758 N N . ARG A 1 95 ? 35.913 -9.819 -36.997 1.00 81.94 95 ARG A N 1
ATOM 759 C CA . ARG A 1 95 ? 36.246 -10.321 -38.344 1.00 81.94 95 ARG A CA 1
ATOM 760 C C . ARG A 1 95 ? 36.427 -11.853 -38.408 1.00 81.94 95 ARG A C 1
ATOM 762 O O . ARG A 1 95 ? 36.821 -12.364 -39.448 1.00 81.94 95 ARG A O 1
ATOM 769 N N . GLY A 1 96 ? 36.138 -12.577 -37.322 1.00 81.25 96 GLY A N 1
ATOM 770 C CA . GLY A 1 96 ? 36.563 -13.961 -37.126 1.00 81.25 96 GLY A CA 1
ATOM 771 C C . GLY A 1 96 ? 38.072 -14.061 -36.876 1.00 81.25 96 GLY A C 1
ATOM 772 O O . GLY A 1 96 ? 38.821 -13.112 -37.106 1.00 81.25 96 GLY A O 1
ATOM 773 N N . PHE A 1 97 ? 38.521 -15.205 -36.366 1.00 82.12 97 PHE A N 1
ATOM 774 C CA . PHE A 1 97 ? 39.942 -15.555 -36.407 1.00 82.12 97 PHE A CA 1
ATOM 775 C C . PHE A 1 97 ? 40.264 -16.080 -37.806 1.00 82.12 97 PHE A C 1
ATOM 777 O O . PHE A 1 97 ? 39.428 -16.768 -38.393 1.00 82.12 97 PHE A O 1
ATOM 784 N N . ASP A 1 98 ? 41.452 -15.779 -38.335 1.00 82.38 98 ASP A N 1
ATOM 785 C CA . ASP A 1 98 ? 41.880 -16.375 -39.601 1.00 82.38 98 ASP A CA 1
ATOM 786 C C . ASP A 1 98 ? 42.049 -17.887 -39.406 1.00 82.38 98 ASP A C 1
ATOM 788 O O . ASP A 1 98 ? 43.017 -18.352 -38.805 1.00 82.38 98 ASP A O 1
ATOM 792 N N . THR A 1 99 ? 41.073 -18.660 -39.882 1.00 81.94 99 THR A N 1
ATOM 793 C CA . THR A 1 99 ? 41.029 -20.119 -39.726 1.00 81.94 99 THR A CA 1
ATOM 794 C C . THR A 1 99 ? 42.096 -20.832 -40.545 1.00 81.94 99 THR A C 1
ATOM 796 O O . THR A 1 99 ? 42.319 -22.027 -40.329 1.00 81.94 99 THR A O 1
ATOM 799 N N . ARG A 1 100 ? 42.763 -20.110 -41.455 1.00 86.44 100 ARG A N 1
ATOM 800 C CA . ARG A 1 100 ? 43.913 -20.600 -42.212 1.00 86.44 100 ARG A CA 1
ATOM 801 C C . ARG A 1 100 ? 45.165 -20.637 -41.357 1.00 86.44 100 ARG A C 1
ATOM 803 O O . ARG A 1 100 ? 46.087 -21.337 -41.732 1.00 86.44 100 ARG A O 1
ATOM 810 N N . LEU A 1 101 ? 45.222 -19.932 -40.227 1.00 88.62 101 LEU A N 1
ATOM 811 C CA . LEU A 1 101 ? 46.387 -19.920 -39.347 1.00 88.62 101 LEU A CA 1
ATOM 812 C C . LEU A 1 101 ? 46.135 -20.784 -38.107 1.00 88.62 101 LEU A C 1
ATOM 814 O O . LEU A 1 101 ? 45.088 -20.697 -37.466 1.00 88.62 101 LEU A O 1
ATOM 818 N N . ARG A 1 102 ? 47.115 -21.608 -37.729 1.00 86.50 102 ARG A N 1
ATOM 819 C CA . ARG A 1 102 ? 47.097 -22.391 -36.486 1.00 86.50 102 ARG A CA 1
ATOM 820 C C . ARG A 1 102 ? 48.374 -22.146 -35.698 1.00 86.50 102 ARG A C 1
ATOM 822 O O . ARG A 1 102 ? 49.466 -22.201 -36.251 1.00 86.50 102 ARG A O 1
ATOM 829 N N . LYS A 1 103 ? 48.227 -21.944 -34.386 1.00 89.19 103 LYS A N 1
ATOM 830 C CA . LYS A 1 103 ? 49.340 -21.872 -33.434 1.00 89.19 103 LYS A CA 1
ATOM 831 C C . LYS A 1 103 ? 49.587 -23.250 -32.802 1.00 89.19 103 LYS A C 1
ATOM 833 O O . LYS A 1 103 ? 48.645 -23.886 -32.330 1.00 89.19 103 LYS A O 1
ATOM 838 N N . ARG A 1 104 ? 50.826 -23.738 -32.841 1.00 85.69 104 ARG A N 1
ATOM 839 C CA . ARG A 1 104 ? 51.301 -24.986 -32.211 1.00 85.69 104 ARG A CA 1
ATOM 840 C C . ARG A 1 104 ? 51.583 -24.755 -30.713 1.00 85.69 104 ARG A C 1
ATOM 842 O O . ARG A 1 104 ? 51.614 -23.611 -30.261 1.00 85.69 104 ARG A O 1
ATOM 849 N N . MET A 1 105 ? 51.754 -25.829 -29.931 1.00 85.94 105 MET A N 1
ATOM 850 C CA . MET A 1 105 ? 51.990 -25.730 -28.474 1.00 85.94 105 MET A CA 1
ATOM 851 C C . MET A 1 105 ? 53.313 -25.036 -28.113 1.00 85.94 105 MET A C 1
ATOM 853 O O . MET A 1 105 ? 53.405 -24.424 -27.058 1.00 85.94 105 MET A O 1
ATOM 857 N N . ASP A 1 106 ? 54.298 -25.074 -29.009 1.00 90.38 106 ASP A N 1
ATOM 858 C CA . ASP A 1 106 ? 55.570 -24.343 -28.918 1.00 90.38 106 ASP A CA 1
ATOM 859 C C . ASP A 1 106 ? 55.443 -22.845 -29.273 1.00 90.38 106 ASP A C 1
ATOM 861 O O . ASP A 1 106 ? 56.410 -22.091 -29.209 1.00 90.38 106 ASP A O 1
ATOM 865 N N . GLY A 1 107 ? 54.244 -22.399 -29.657 1.00 85.94 107 GLY A N 1
ATOM 866 C CA . GLY A 1 107 ? 53.942 -21.020 -30.011 1.00 85.94 107 GLY A CA 1
ATOM 867 C C . GLY A 1 107 ? 54.120 -20.662 -31.489 1.00 85.94 107 GLY A C 1
ATOM 868 O O . GLY A 1 107 ? 53.777 -19.537 -31.860 1.00 85.94 107 GLY A O 1
ATOM 869 N N . ARG A 1 108 ? 54.580 -21.581 -32.347 1.00 89.19 108 ARG A N 1
ATOM 870 C CA . ARG A 1 108 ? 54.760 -21.324 -33.786 1.00 89.19 108 ARG A CA 1
ATOM 871 C C . ARG A 1 108 ? 53.415 -21.211 -34.511 1.00 89.19 108 ARG A C 1
ATOM 873 O O . ARG A 1 108 ? 52.512 -21.997 -34.238 1.00 89.19 108 ARG A O 1
ATOM 880 N N . VAL A 1 109 ? 53.277 -20.260 -35.439 1.00 90.69 109 VAL A N 1
ATOM 881 C CA . VAL A 1 109 ? 52.071 -20.080 -36.274 1.00 90.69 109 VAL A CA 1
ATOM 882 C C . VAL A 1 109 ? 52.351 -20.555 -37.700 1.00 90.69 109 VAL A C 1
ATOM 884 O O . VAL A 1 109 ? 53.349 -20.150 -38.290 1.00 90.69 109 VAL A O 1
ATOM 887 N N . GLU A 1 110 ? 51.477 -21.393 -38.253 1.00 89.81 110 GLU A N 1
ATOM 888 C CA . GLU A 1 110 ? 51.584 -21.950 -39.611 1.00 89.81 110 GLU A CA 1
ATOM 889 C C . GLU A 1 110 ? 50.235 -21.921 -40.345 1.00 89.81 110 GLU A C 1
ATOM 891 O O . GLU A 1 110 ? 49.182 -21.785 -39.713 1.00 89.81 110 GLU A O 1
ATOM 896 N N . VAL A 1 111 ? 50.265 -22.078 -41.673 1.00 89.81 111 VAL A N 1
ATOM 897 C CA . VAL A 1 111 ? 49.052 -22.228 -42.487 1.00 89.81 111 VAL A CA 1
ATOM 898 C C . VAL A 1 111 ? 48.517 -23.660 -42.344 1.00 89.81 111 VAL A C 1
ATOM 900 O O . VAL A 1 111 ? 49.277 -24.618 -42.457 1.00 89.81 111 VAL A O 1
ATOM 903 N N . ARG A 1 112 ? 47.217 -23.822 -42.080 1.00 78.31 112 ARG A N 1
ATOM 904 C CA . ARG A 1 112 ? 46.522 -25.115 -42.137 1.00 78.31 112 ARG A CA 1
ATOM 905 C C . ARG A 1 112 ? 46.562 -25.632 -43.578 1.00 78.31 112 ARG A C 1
ATOM 907 O O . ARG A 1 112 ? 46.044 -24.956 -44.464 1.00 78.31 112 ARG A O 1
ATOM 914 N N . GLY A 1 113 ? 47.183 -26.794 -43.777 1.00 74.12 113 GLY A N 1
ATOM 915 C CA . GLY A 1 113 ? 47.037 -27.597 -44.994 1.00 74.12 113 GLY A CA 1
ATOM 916 C C . GLY A 1 113 ? 45.681 -28.281 -45.065 1.00 74.12 113 GLY A C 1
ATOM 917 O O . GLY A 1 113 ? 45.072 -28.482 -43.985 1.00 74.12 113 GLY A O 1
#

Radius of gyration: 30.63 Å; chains: 1; bounding box: 76×40×65 Å